Protein AF-A0A7J4B370-F1 (afdb_monomer)

pLDDT: mean 93.63, std 4.65, range [73.94, 97.69]

Nearest PDB structures (foldseek):
  5bp9-assembly1_A  TM=5.150E-01  e=6.832E-01  Bacteroides fragilis NCTC 9343
  3evz-assembly1_A  TM=5.181E-01  e=3.759E+00  Pyrococcus furiosus
  6z16-assembly1_e  TM=3.164E-01  e=3.759E+00  Anoxybacillus flavithermus WK1
  5l10-assembly1_B  TM=2.754E-01  e=7.242E+00  Burkholderia cenocepacia J2315

Foldseek 3Di:
DDLVVQLVVLVVLVDDSVVSNVLSVCLVVVDKDKDKDLGAGDPCSQVVSQVVSVVSQKHWDWADDPPRSMIMIIIDGD

Radius of gyration: 11.52 Å; Cα contacts (8 Å, |Δi|>4): 114; chains: 1; bounding box: 24×22×30 Å

Mean predicted aligned error: 2.99 Å

Secondary structure (DSSP, 8-state):
--HHHHHHHHHTTT--HHHHHHHHHHHHHT--EEEEE-S---TTHHHHHHHHHGGGTEEEEEEEEGGGTEEEEEEEE-

Structure (mmCIF, N/CA/C/O backbone):
data_AF-A0A7J4B370-F1
#
_entry.id   AF-A0A7J4B370-F1
#
loop_
_atom_site.group_PDB
_atom_site.id
_atom_site.type_symbol
_atom_site.label_atom_id
_atom_site.label_alt_id
_atom_site.label_comp_id
_atom_site.label_asym_id
_atom_site.label_entity_id
_atom_site.label_seq_id
_atom_site.pdbx_PDB_ins_code
_atom_site.Cartn_x
_atom_site.Cartn_y
_atom_site.Cartn_z
_atom_site.occupancy
_atom_site.B_iso_or_equiv
_atom_site.auth_seq_id
_atom_site.auth_comp_id
_atom_site.auth_asym_id
_atom_site.auth_atom_id
_atom_site.pdbx_PDB_model_num
ATOM 1 N N . MET A 1 1 ? -9.805 10.845 8.779 1.00 80.94 1 MET A N 1
ATOM 2 C CA . MET A 1 1 ? -9.625 11.046 7.332 1.00 80.94 1 MET A CA 1
ATOM 3 C C . MET A 1 1 ? -10.732 10.296 6.609 1.00 80.94 1 MET A C 1
ATOM 5 O O . MET A 1 1 ? -11.131 9.227 7.054 1.00 80.94 1 MET A O 1
ATOM 9 N N . SER A 1 2 ? -11.273 10.884 5.553 1.00 93.50 2 SER A N 1
ATOM 10 C CA . SER A 1 2 ? -12.163 10.247 4.584 1.00 93.50 2 SER A CA 1
ATOM 11 C C . SER A 1 2 ? -11.372 9.321 3.651 1.00 93.50 2 SER A C 1
ATOM 13 O O . SER A 1 2 ? -10.162 9.490 3.502 1.00 93.50 2 SER A O 1
ATOM 15 N N . LYS A 1 3 ? -12.044 8.373 2.976 1.00 94.00 3 LYS A N 1
ATOM 16 C CA . LYS A 1 3 ? -11.420 7.480 1.974 1.00 94.00 3 LYS A CA 1
ATOM 17 C C . LYS A 1 3 ? -10.576 8.257 0.952 1.00 94.00 3 LYS A C 1
ATOM 19 O O . LYS A 1 3 ? -9.437 7.895 0.687 1.00 94.00 3 LYS A O 1
ATOM 24 N N . GLN A 1 4 ? -11.100 9.371 0.446 1.00 95.50 4 GLN A N 1
ATOM 25 C CA . GLN A 1 4 ? -10.414 10.214 -0.540 1.00 95.50 4 GLN A CA 1
ATOM 26 C C . GLN A 1 4 ? -9.129 10.848 0.007 1.00 95.50 4 GLN A C 1
ATOM 28 O O . GLN A 1 4 ? -8.141 10.945 -0.714 1.00 95.50 4 GLN A O 1
ATOM 33 N N . GLU A 1 5 ? -9.112 11.243 1.282 1.00 95.69 5 GLU A N 1
ATOM 34 C CA . GLU A 1 5 ? -7.898 11.758 1.925 1.00 95.69 5 GLU A CA 1
ATOM 35 C C . GLU A 1 5 ? -6.849 10.656 2.112 1.00 95.69 5 GLU A C 1
ATOM 37 O O . GLU A 1 5 ? -5.665 10.919 1.920 1.00 95.69 5 GLU A O 1
ATOM 42 N N . HIS A 1 6 ? -7.267 9.427 2.444 1.00 95.31 6 HIS A N 1
ATOM 43 C CA . HIS A 1 6 ? -6.358 8.277 2.516 1.00 95.31 6 HIS A CA 1
ATOM 44 C C . HIS A 1 6 ? -5.723 7.986 1.156 1.00 95.31 6 HIS A C 1
ATOM 46 O O . HIS A 1 6 ? -4.502 7.922 1.065 1.00 95.31 6 HIS A O 1
ATOM 52 N N . ILE A 1 7 ? -6.541 7.870 0.105 1.00 96.69 7 ILE A N 1
ATOM 53 C CA . ILE A 1 7 ? -6.072 7.593 -1.260 1.00 96.69 7 ILE A CA 1
ATOM 54 C C . ILE A 1 7 ? -5.111 8.683 -1.727 1.00 96.69 7 ILE A C 1
ATOM 56 O O . ILE A 1 7 ? -4.026 8.375 -2.204 1.00 96.69 7 ILE A O 1
ATOM 60 N N . LYS A 1 8 ? -5.461 9.961 -1.536 1.00 96.69 8 LYS A N 1
ATOM 61 C CA . LYS A 1 8 ? -4.591 11.071 -1.935 1.00 96.69 8 LYS A CA 1
ATOM 62 C C . LYS A 1 8 ? -3.233 11.013 -1.230 1.00 96.69 8 LYS A C 1
ATOM 64 O O . LYS A 1 8 ? -2.206 11.166 -1.879 1.00 96.69 8 LYS A O 1
ATOM 69 N N . TYR A 1 9 ? -3.230 10.779 0.080 1.00 96.12 9 TYR A N 1
ATOM 70 C CA . TYR A 1 9 ? -1.995 10.714 0.859 1.00 96.12 9 TYR A CA 1
ATOM 71 C C . TYR A 1 9 ? -1.128 9.516 0.464 1.00 96.12 9 TYR A C 1
ATOM 73 O O . TYR A 1 9 ? 0.088 9.624 0.362 1.00 96.12 9 TYR A O 1
ATOM 81 N N . LEU A 1 10 ? -1.769 8.383 0.186 1.00 95.88 10 LEU A N 1
ATOM 82 C CA . LEU A 1 10 ? -1.126 7.199 -0.358 1.00 95.88 10 LEU A CA 1
ATOM 83 C C . LEU A 1 10 ? -0.481 7.505 -1.721 1.00 95.88 10 LEU A C 1
ATOM 85 O O . LEU A 1 10 ? 0.708 7.264 -1.882 1.00 95.88 10 LEU A O 1
ATOM 89 N N . MET A 1 11 ? -1.190 8.142 -2.657 1.00 96.38 11 MET A N 1
ATOM 90 C CA . MET A 1 11 ? -0.631 8.533 -3.962 1.00 96.38 11 MET A CA 1
ATOM 91 C C . MET A 1 11 ? 0.593 9.461 -3.852 1.00 96.38 11 MET A C 1
ATOM 93 O O . MET A 1 11 ? 1.530 9.339 -4.639 1.00 96.38 11 MET A O 1
ATOM 97 N N . GLU A 1 12 ? 0.645 10.348 -2.852 1.00 96.00 12 GLU A N 1
ATOM 98 C CA . GLU A 1 12 ? 1.822 11.194 -2.573 1.00 96.00 12 GLU A CA 1
ATOM 99 C C . GLU A 1 12 ? 3.079 10.370 -2.197 1.00 96.00 12 GLU A C 1
ATOM 101 O O . GLU A 1 12 ? 4.202 10.869 -2.292 1.00 96.00 12 GLU A O 1
ATOM 106 N N . MET A 1 13 ? 2.920 9.091 -1.833 1.00 95.31 13 MET A N 1
ATOM 107 C CA . MET A 1 13 ? 4.009 8.136 -1.569 1.00 95.31 13 MET A CA 1
ATOM 108 C C . MET A 1 13 ? 4.513 7.414 -2.829 1.00 95.31 13 MET A C 1
ATOM 110 O O . MET A 1 13 ? 5.429 6.593 -2.730 1.00 95.31 13 MET A O 1
ATOM 114 N N . GLY A 1 14 ? 3.949 7.721 -4.001 1.00 92.62 14 GLY A N 1
ATOM 115 C CA . GLY A 1 14 ? 4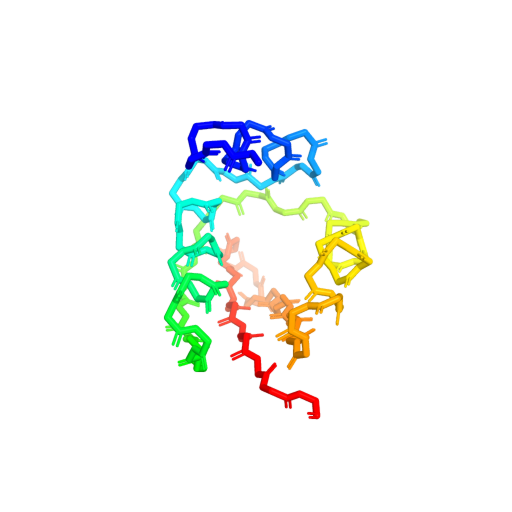.375 7.162 -5.284 1.00 92.62 14 GLY A CA 1
ATOM 116 C C . GLY A 1 14 ? 3.649 5.886 -5.704 1.00 92.62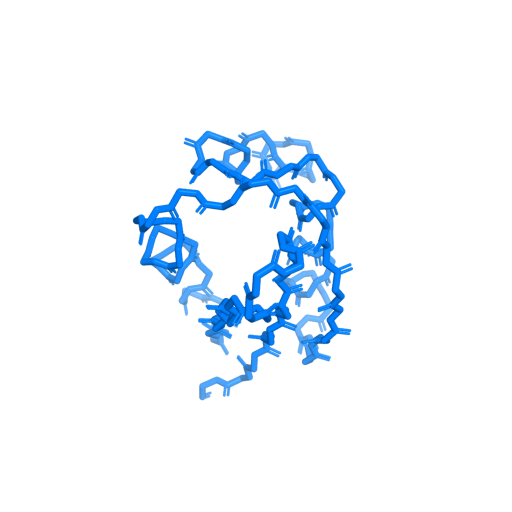 14 GLY A C 1
ATOM 117 O O . GLY A 1 14 ? 4.202 5.115 -6.476 1.00 92.62 14 GLY A O 1
ATOM 118 N N . ILE A 1 15 ? 2.436 5.651 -5.200 1.00 94.38 15 ILE A N 1
ATOM 119 C CA . ILE A 1 15 ? 1.574 4.542 -5.643 1.00 94.38 15 ILE A CA 1
ATOM 120 C C . ILE A 1 15 ? 0.479 5.043 -6.574 1.00 94.38 15 ILE A C 1
ATOM 122 O O . ILE A 1 15 ? 0.042 6.191 -6.460 1.00 94.38 15 ILE A O 1
ATOM 126 N N . SER A 1 16 ? 0.042 4.188 -7.498 1.00 96.00 16 SER A N 1
ATOM 127 C CA . SER A 1 16 ? -1.066 4.510 -8.394 1.00 96.00 16 SER A CA 1
ATOM 128 C C . SER A 1 16 ? -2.380 4.656 -7.625 1.00 96.00 16 SER A C 1
ATOM 130 O O . SER A 1 16 ? -2.502 4.267 -6.461 1.00 96.00 16 SER A O 1
ATOM 132 N N . ASP A 1 17 ? -3.377 5.245 -8.275 1.00 96.38 17 ASP A N 1
ATOM 133 C CA . ASP A 1 17 ? -4.721 5.396 -7.720 1.00 96.38 17 ASP A CA 1
ATOM 134 C C . ASP A 1 17 ? -5.360 4.039 -7.384 1.00 96.38 17 ASP A C 1
ATOM 136 O O . ASP A 1 17 ? -5.948 3.887 -6.314 1.00 96.38 17 ASP A O 1
ATOM 140 N N . VAL A 1 18 ? -5.187 3.044 -8.257 1.00 95.31 18 VAL A N 1
ATOM 141 C CA . VAL A 1 18 ? -5.695 1.676 -8.072 1.00 95.31 18 VAL A CA 1
ATOM 142 C C . VAL A 1 18 ? -5.000 0.971 -6.905 1.00 95.31 18 VAL A C 1
ATOM 144 O O . VAL A 1 18 ? -5.666 0.362 -6.061 1.00 95.31 18 VAL A O 1
ATOM 147 N N . ASP A 1 19 ? -3.671 1.073 -6.816 1.00 96.38 19 ASP A N 1
ATOM 148 C CA . ASP A 1 19 ? -2.914 0.483 -5.709 1.00 96.38 19 ASP A CA 1
ATOM 149 C C . ASP A 1 19 ? -3.263 1.177 -4.380 1.00 96.38 19 ASP A C 1
ATOM 151 O O . ASP A 1 19 ? -3.426 0.512 -3.355 1.00 96.38 19 ASP A O 1
ATOM 155 N N . ALA A 1 20 ? -3.476 2.497 -4.391 1.00 97.06 20 ALA A N 1
ATOM 156 C CA . ALA A 1 20 ? -3.915 3.259 -3.223 1.00 97.06 20 ALA A CA 1
ATOM 157 C C . ALA A 1 20 ? -5.320 2.892 -2.744 1.00 97.06 20 ALA A C 1
ATOM 159 O O . ALA A 1 20 ? -5.535 2.767 -1.535 1.00 97.06 20 ALA A O 1
ATOM 160 N N . ASP A 1 21 ? -6.262 2.696 -3.666 1.00 96.81 21 ASP A N 1
ATOM 161 C CA . ASP A 1 21 ? -7.607 2.226 -3.335 1.00 96.81 21 ASP A CA 1
ATOM 162 C C . ASP A 1 21 ? -7.552 0.838 -2.683 1.00 96.81 21 ASP A C 1
ATOM 164 O O . ASP A 1 21 ? -8.141 0.621 -1.623 1.00 96.81 21 ASP A O 1
ATOM 168 N N . THR A 1 22 ? -6.734 -0.060 -3.239 1.00 96.38 22 THR A N 1
ATOM 169 C CA . THR A 1 22 ? -6.553 -1.420 -2.712 1.00 96.38 22 THR A CA 1
ATOM 170 C C . THR A 1 22 ? -5.912 -1.410 -1.322 1.00 96.38 22 THR A C 1
ATOM 172 O O . THR A 1 22 ? -6.418 -2.055 -0.404 1.00 96.38 22 THR A O 1
ATOM 175 N N . VAL A 1 23 ? -4.837 -0.637 -1.115 1.00 95.75 23 VAL A N 1
ATOM 176 C CA . VAL A 1 23 ? -4.209 -0.471 0.210 1.00 95.75 23 VAL A CA 1
ATOM 177 C C . VAL A 1 23 ? -5.216 0.073 1.224 1.00 95.75 23 VAL A C 1
ATOM 179 O O . VAL A 1 23 ? -5.279 -0.421 2.353 1.00 95.75 23 VAL A O 1
ATOM 182 N N . TYR A 1 24 ? -6.021 1.067 0.839 1.00 95.94 24 TYR A N 1
ATOM 183 C CA . TYR A 1 24 ? -7.067 1.600 1.706 1.00 95.94 24 TYR A CA 1
ATOM 184 C C . TYR A 1 24 ? -8.100 0.535 2.082 1.00 95.94 24 TYR A C 1
ATOM 186 O O . TYR A 1 24 ? -8.461 0.429 3.256 1.00 95.94 24 TYR A O 1
ATOM 194 N N . ASP A 1 25 ? -8.552 -0.275 1.129 1.00 95.12 25 ASP A N 1
ATOM 195 C CA . ASP A 1 25 ? -9.526 -1.327 1.401 1.00 95.12 25 ASP A CA 1
ATOM 196 C C . ASP A 1 25 ? -8.963 -2.358 2.402 1.00 95.12 25 AS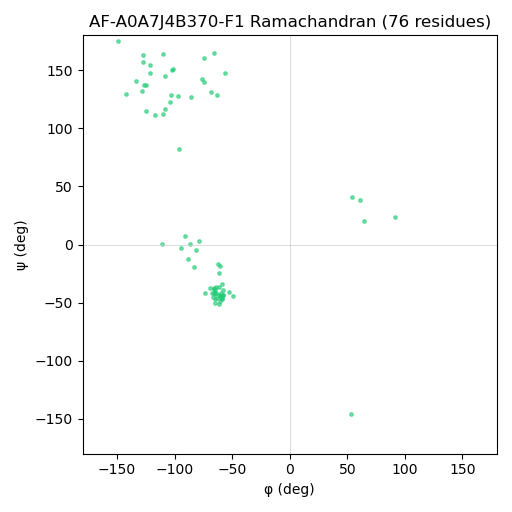P A C 1
ATOM 198 O O . ASP A 1 25 ? -9.678 -2.776 3.319 1.00 95.12 25 ASP A O 1
ATOM 202 N N . CYS A 1 26 ? -7.665 -2.679 2.344 1.00 94.12 26 CYS A N 1
ATOM 203 C CA . CYS A 1 26 ? -6.997 -3.527 3.344 1.00 94.12 26 CYS A CA 1
ATOM 204 C C . CYS A 1 26 ? -6.962 -2.876 4.737 1.00 94.12 26 CYS A C 1
ATOM 206 O O . CYS A 1 26 ? -7.184 -3.546 5.747 1.00 94.12 26 CYS A O 1
ATOM 208 N N . ILE A 1 27 ? -6.731 -1.560 4.810 1.00 93.88 27 ILE A N 1
ATOM 209 C CA . ILE A 1 27 ? -6.793 -0.792 6.064 1.00 93.88 27 ILE A CA 1
ATOM 210 C C . ILE A 1 27 ? -8.214 -0.814 6.646 1.00 93.88 27 ILE A C 1
ATOM 212 O O . ILE A 1 27 ? -8.392 -1.050 7.844 1.00 93.88 27 ILE A O 1
ATOM 216 N N . ALA A 1 28 ? -9.226 -0.575 5.808 1.00 93.69 28 ALA A N 1
ATOM 217 C CA . ALA A 1 28 ? -10.624 -0.471 6.215 1.00 93.69 28 ALA A CA 1
ATOM 218 C C . ALA A 1 28 ? -11.188 -1.812 6.707 1.00 93.69 28 ALA A C 1
ATOM 220 O O . ALA A 1 28 ? -11.890 -1.861 7.719 1.00 93.69 28 ALA A O 1
ATOM 221 N N . THR A 1 29 ? -10.849 -2.901 6.016 1.00 92.56 29 THR A N 1
ATOM 222 C CA . THR A 1 29 ? -11.277 -4.267 6.358 1.00 92.56 29 THR A CA 1
ATOM 223 C C . THR A 1 29 ? -10.403 -4.911 7.434 1.00 92.56 29 THR A C 1
ATOM 225 O O . THR A 1 29 ? -10.839 -5.844 8.108 1.00 92.56 29 THR A O 1
ATOM 228 N N . LYS A 1 30 ? -9.183 -4.394 7.647 1.00 85.94 30 LYS A N 1
ATOM 229 C CA . LYS A 1 30 ? -8.130 -5.031 8.453 1.00 85.94 30 LYS A CA 1
ATOM 230 C C . LYS A 1 30 ? -7.856 -6.458 7.979 1.00 85.94 30 LYS A C 1
ATOM 232 O O . LYS A 1 30 ? -7.690 -7.364 8.803 1.00 85.94 30 LYS A O 1
ATOM 237 N N . GLU A 1 31 ? -7.837 -6.673 6.670 1.00 87.25 31 GLU A N 1
ATOM 238 C CA . GLU A 1 31 ? -7.572 -7.972 6.054 1.00 87.25 31 GLU A CA 1
ATOM 239 C C . GLU A 1 31 ? -6.218 -8.016 5.343 1.00 87.25 31 GLU A C 1
ATOM 241 O O . GLU A 1 31 ? -5.546 -7.007 5.132 1.00 87.25 31 GLU A O 1
ATOM 246 N N . VAL A 1 32 ? -5.787 -9.245 5.059 1.00 90.75 32 VAL A N 1
ATOM 247 C CA . VAL A 1 32 ? -4.563 -9.542 4.317 1.00 90.75 32 VAL A CA 1
ATOM 248 C C . VAL A 1 32 ? -4.915 -9.514 2.838 1.00 90.75 32 VAL A C 1
ATOM 250 O O . VAL A 1 32 ? -5.827 -10.221 2.415 1.00 90.75 32 VAL A O 1
ATOM 253 N N . CYS A 1 33 ? -4.179 -8.734 2.058 1.00 92.69 33 CYS A N 1
ATOM 254 C CA . CYS A 1 33 ? -4.424 -8.574 0.632 1.00 92.69 33 CYS A CA 1
ATOM 255 C C . CYS A 1 33 ? -3.197 -8.988 -0.166 1.00 92.69 33 CYS A C 1
ATOM 257 O O . CYS A 1 33 ? -2.055 -8.805 0.265 1.00 92.69 33 CYS A O 1
ATOM 259 N N . THR A 1 34 ? -3.417 -9.525 -1.359 1.00 95.81 34 THR A N 1
ATOM 260 C CA . THR A 1 34 ? -2.344 -9.754 -2.322 1.00 95.81 34 THR A CA 1
ATOM 261 C C . THR A 1 34 ? -2.857 -9.457 -3.714 1.00 95.81 34 THR A C 1
ATOM 263 O O . THR A 1 34 ? -3.914 -9.952 -4.099 1.00 95.81 34 THR A O 1
ATOM 266 N N . TRP A 1 35 ? -2.120 -8.645 -4.460 1.00 95.94 35 TRP A N 1
ATOM 267 C CA . TRP A 1 35 ? -2.463 -8.304 -5.836 1.00 95.94 35 TRP A CA 1
ATOM 268 C C . TRP A 1 35 ? -1.203 -8.030 -6.656 1.00 95.94 35 TRP A C 1
ATOM 270 O O . TRP A 1 35 ? -0.084 -8.062 -6.142 1.00 95.94 35 TRP A O 1
ATOM 280 N N . THR A 1 36 ? -1.386 -7.805 -7.955 1.00 94.88 36 THR A N 1
ATOM 281 C CA . THR A 1 36 ? -0.302 -7.456 -8.874 1.00 94.88 36 THR A CA 1
ATOM 282 C C . THR A 1 36 ? -0.632 -6.185 -9.632 1.00 94.88 36 THR A C 1
ATOM 284 O O . THR A 1 36 ? -1.745 -6.083 -10.148 1.00 94.88 36 THR A O 1
ATOM 287 N N . SER A 1 37 ? 0.339 -5.290 -9.785 1.00 94.56 37 SER A N 1
ATOM 288 C CA . SER A 1 37 ? 0.223 -4.096 -10.627 1.00 94.56 37 SER A CA 1
ATOM 289 C C . SER A 1 37 ? 1.386 -3.993 -11.618 1.00 94.56 37 SER A C 1
ATOM 291 O O . SER A 1 37 ? 2.380 -4.720 -11.520 1.00 94.56 37 SER A O 1
ATOM 293 N N . VAL A 1 38 ? 1.208 -3.164 -12.646 1.00 93.88 38 VAL A N 1
ATOM 294 C CA . VAL A 1 38 ? 2.214 -2.855 -13.685 1.00 93.88 38 VAL A CA 1
ATOM 295 C C . VAL A 1 38 ? 2.719 -1.417 -13.579 1.00 93.88 38 VAL A C 1
ATOM 297 O O . VAL A 1 38 ? 3.522 -0.984 -14.402 1.00 93.88 38 VAL A O 1
ATOM 300 N N . ASP A 1 39 ? 2.214 -0.675 -12.598 1.00 92.56 39 ASP A N 1
ATOM 301 C CA . ASP A 1 39 ? 2.601 0.705 -12.372 1.00 92.56 39 ASP A CA 1
ATOM 302 C C . ASP A 1 39 ? 3.994 0.738 -11.750 1.00 92.56 39 ASP A C 1
ATOM 304 O O . ASP A 1 39 ? 4.339 -0.098 -10.912 1.00 92.56 39 ASP A O 1
ATOM 308 N N . GLU A 1 40 ? 4.816 1.687 -12.190 1.00 90.56 40 GLU A N 1
ATOM 309 C CA . GLU A 1 40 ? 6.156 1.856 -11.643 1.00 90.56 40 GLU A CA 1
ATOM 310 C C . GLU A 1 40 ? 6.071 2.229 -10.162 1.00 90.56 40 GLU A C 1
ATOM 312 O O . GLU A 1 40 ? 5.383 3.178 -9.785 1.00 90.56 40 GLU A O 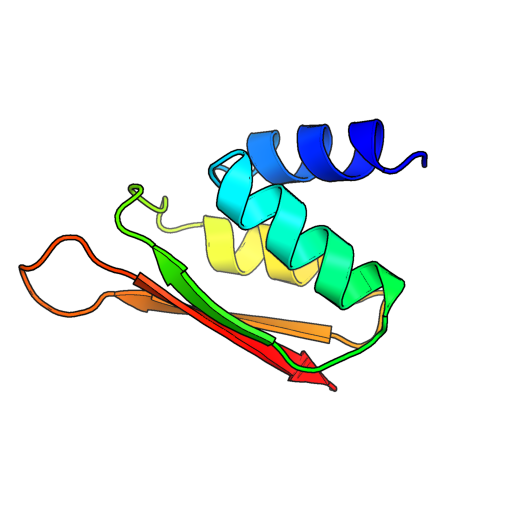1
ATOM 317 N N . VAL A 1 41 ? 6.810 1.493 -9.332 1.00 92.50 41 VAL A N 1
ATOM 318 C CA . VAL A 1 41 ? 6.887 1.749 -7.895 1.00 92.50 41 VAL A CA 1
ATOM 319 C C . VAL A 1 41 ? 8.264 2.323 -7.55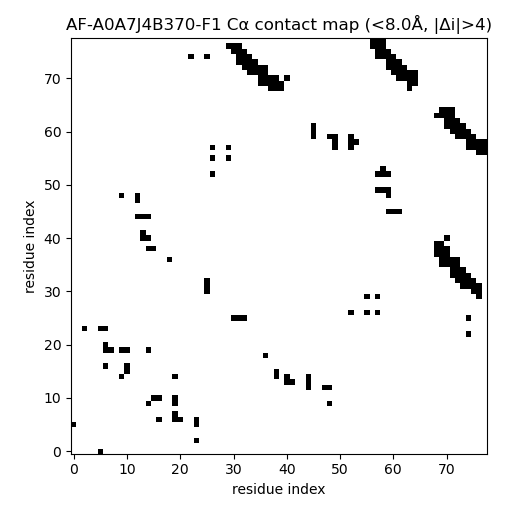1 1.00 92.50 41 VAL A C 1
ATOM 321 O O . VAL A 1 41 ? 9.270 1.618 -7.711 1.00 92.50 41 VAL A O 1
ATOM 324 N N . PRO A 1 42 ? 8.341 3.572 -7.053 1.00 93.81 42 PRO A N 1
ATOM 325 C CA . PRO A 1 42 ? 9.575 4.147 -6.534 1.00 93.81 42 PRO A CA 1
ATOM 326 C C . PRO A 1 42 ? 10.194 3.302 -5.414 1.00 93.81 42 PRO A C 1
ATOM 328 O O . PRO A 1 42 ? 9.507 2.690 -4.598 1.00 93.81 42 PRO A O 1
ATOM 331 N N . ALA A 1 43 ? 11.525 3.300 -5.330 1.00 90.38 43 ALA A N 1
ATOM 332 C CA . ALA A 1 43 ? 12.256 2.441 -4.394 1.00 90.38 43 ALA A CA 1
ATOM 333 C C . ALA A 1 43 ? 11.936 2.699 -2.906 1.00 90.38 43 ALA A C 1
ATOM 335 O O . ALA A 1 43 ? 12.111 1.805 -2.082 1.00 90.38 43 ALA A O 1
ATOM 336 N N . ASP A 1 44 ? 11.477 3.904 -2.550 1.00 95.81 44 ASP A N 1
ATOM 337 C CA . ASP A 1 44 ? 11.152 4.292 -1.172 1.00 95.81 44 ASP A CA 1
ATOM 338 C C . ASP A 1 44 ? 9.667 4.114 -0.809 1.00 95.81 44 ASP A C 1
ATOM 340 O O . ASP A 1 44 ? 9.276 4.307 0.346 1.00 95.81 44 ASP A O 1
ATOM 344 N N . THR A 1 45 ? 8.835 3.704 -1.768 1.00 95.75 45 THR A N 1
ATOM 345 C CA . THR A 1 45 ? 7.391 3.571 -1.585 1.00 95.75 45 THR A CA 1
ATOM 346 C C . THR A 1 45 ? 7.028 2.513 -0.549 1.00 95.75 45 THR A C 1
ATOM 348 O O . THR A 1 45 ? 6.177 2.772 0.299 1.00 95.75 45 THR A O 1
ATOM 351 N N . GLU A 1 46 ? 7.698 1.353 -0.541 1.00 96.81 46 GLU A N 1
ATOM 352 C CA . GLU A 1 46 ? 7.430 0.303 0.456 1.00 96.81 46 GLU A CA 1
ATOM 353 C C . GLU A 1 46 ? 7.624 0.830 1.884 1.00 96.81 46 GLU A C 1
ATOM 355 O O . GLU A 1 46 ? 6.795 0.581 2.760 1.00 96.81 46 GLU A O 1
ATOM 360 N N . GLN A 1 47 ? 8.699 1.587 2.122 1.00 97.38 47 GLN A N 1
ATOM 361 C CA . GLN A 1 47 ? 8.981 2.165 3.433 1.00 97.38 47 GLN A CA 1
ATOM 362 C C . GLN A 1 47 ? 7.906 3.186 3.823 1.00 97.38 47 GLN A C 1
ATOM 364 O O . GLN A 1 47 ? 7.341 3.079 4.912 1.00 97.38 47 GLN A O 1
ATOM 369 N N . LYS A 1 48 ? 7.588 4.138 2.935 1.00 97.69 48 LYS A N 1
ATOM 370 C CA . LYS A 1 48 ? 6.581 5.184 3.192 1.00 97.69 48 LYS A CA 1
ATOM 371 C C . LYS A 1 48 ? 5.207 4.595 3.501 1.00 97.69 48 LYS A C 1
ATOM 373 O O . LYS A 1 48 ? 4.569 4.984 4.479 1.00 97.69 48 LYS A O 1
ATOM 378 N N . VAL A 1 49 ? 4.768 3.620 2.700 1.00 96.75 49 VAL A N 1
ATOM 379 C CA . VAL A 1 49 ? 3.481 2.950 2.915 1.00 96.75 49 VAL A CA 1
ATOM 380 C C . VAL A 1 49 ? 3.507 2.184 4.237 1.00 96.75 49 VAL A C 1
ATOM 382 O O . VAL A 1 49 ? 2.561 2.302 5.010 1.00 96.75 49 VAL A O 1
ATOM 385 N N . ASN A 1 50 ? 4.592 1.473 4.564 1.00 96.88 50 ASN A N 1
ATOM 386 C CA . ASN A 1 50 ? 4.725 0.789 5.854 1.00 96.88 50 ASN A CA 1
ATOM 387 C C . ASN A 1 50 ? 4.649 1.739 7.054 1.00 96.88 50 ASN A C 1
ATOM 389 O O . ASN A 1 50 ? 3.948 1.440 8.019 1.00 96.88 50 ASN A O 1
ATOM 393 N N . GLU A 1 51 ? 5.331 2.884 7.006 1.00 96.81 51 GLU A N 1
ATOM 394 C CA . GLU A 1 51 ? 5.256 3.906 8.057 1.00 96.81 51 GLU A CA 1
ATOM 395 C C . GLU A 1 51 ? 3.816 4.393 8.265 1.00 96.81 51 GLU A C 1
ATOM 397 O O . GLU A 1 51 ? 3.372 4.557 9.404 1.00 96.81 51 GLU A O 1
ATOM 402 N N . TYR A 1 52 ? 3.067 4.541 7.172 1.00 95.88 52 TYR A N 1
ATOM 403 C CA . TYR A 1 52 ? 1.678 4.972 7.196 1.00 95.88 52 TYR A CA 1
ATOM 404 C C . TYR A 1 52 ? 0.694 3.910 7.698 1.00 95.88 52 TYR A C 1
ATOM 406 O O . TYR A 1 52 ? -0.219 4.237 8.460 1.00 95.88 52 TYR A O 1
ATOM 414 N N . ILE A 1 53 ? 0.850 2.646 7.286 1.00 95.00 53 ILE A N 1
ATOM 415 C CA . ILE A 1 53 ? -0.119 1.586 7.607 1.00 95.00 53 ILE A CA 1
ATOM 416 C C . ILE A 1 53 ? 0.159 0.877 8.942 1.00 95.00 53 ILE A C 1
ATOM 418 O O . ILE A 1 53 ? -0.716 0.191 9.474 1.00 95.00 53 ILE A O 1
ATOM 422 N N . ARG A 1 54 ? 1.341 1.084 9.536 1.00 95.06 54 ARG A N 1
ATOM 423 C CA . ARG A 1 54 ? 1.740 0.492 10.824 1.00 95.06 54 ARG A CA 1
ATOM 424 C C . ARG A 1 54 ? 0.744 0.723 11.974 1.00 95.06 54 ARG A C 1
ATOM 426 O O . ARG A 1 54 ? 0.494 -0.234 12.708 1.00 95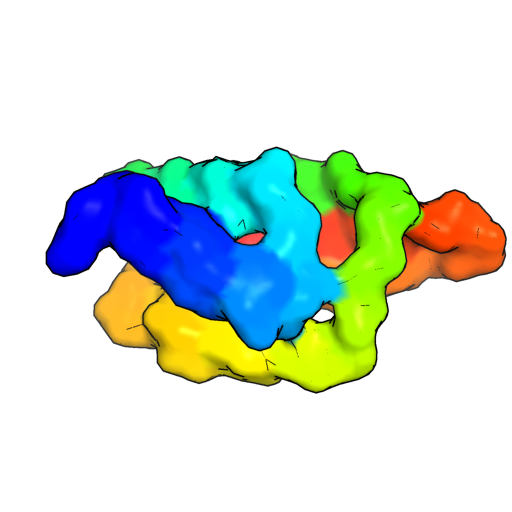.06 54 ARG A O 1
ATOM 433 N N . PRO A 1 55 ? 0.127 1.912 12.156 1.00 94.62 55 PRO A N 1
ATOM 434 C CA . PRO A 1 55 ? -0.885 2.128 13.196 1.00 94.62 55 PRO A CA 1
ATOM 435 C C . PRO A 1 55 ? -2.129 1.235 13.062 1.00 94.62 55 PRO A C 1
ATOM 437 O O . PRO A 1 55 ? -2.857 1.055 14.036 1.00 94.62 55 PRO A O 1
ATOM 440 N N . TYR A 1 56 ? -2.369 0.655 11.882 1.00 93.38 56 TYR A N 1
ATOM 441 C CA . TYR A 1 56 ? -3.469 -0.280 11.622 1.00 93.38 56 TYR A CA 1
ATOM 442 C C . TYR A 1 56 ? -3.076 -1.747 11.845 1.00 93.38 56 TYR A C 1
ATOM 444 O O . TYR A 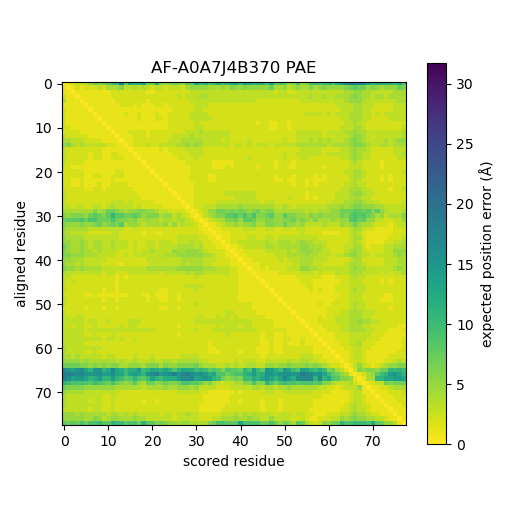1 56 ? -3.876 -2.639 11.566 1.00 93.38 56 TYR A O 1
ATOM 452 N N . ASN A 1 57 ? -1.876 -1.998 12.382 1.00 94.81 57 ASN A N 1
ATOM 453 C CA . ASN A 1 57 ? -1.317 -3.330 12.604 1.00 94.81 57 ASN A CA 1
ATOM 454 C C . ASN A 1 57 ? -1.152 -4.137 11.302 1.00 94.81 57 ASN A C 1
ATOM 456 O O . ASN A 1 57 ? -1.399 -5.345 11.259 1.00 94.81 57 ASN A O 1
ATOM 460 N N . LEU A 1 58 ? -0.758 -3.437 10.234 1.00 95.38 58 LEU A N 1
ATOM 461 C CA . LEU A 1 58 ? -0.494 -3.984 8.908 1.00 95.38 58 LEU A CA 1
ATOM 462 C C . LEU A 1 58 ? 0.946 -3.680 8.475 1.00 95.38 58 LEU A C 1
ATOM 464 O O . LEU A 1 58 ? 1.540 -2.695 8.911 1.00 95.38 58 LEU A O 1
ATOM 468 N N . GLN A 1 59 ? 1.473 -4.520 7.590 1.00 96.25 59 GLN A N 1
ATOM 469 C CA . GLN A 1 59 ? 2.745 -4.360 6.892 1.00 96.25 59 GLN A CA 1
ATOM 470 C C . GLN A 1 59 ? 2.537 -4.653 5.407 1.00 96.25 59 GLN A C 1
ATOM 472 O O . GLN A 1 59 ? 1.823 -5.595 5.068 1.00 96.25 59 GLN A O 1
ATOM 477 N N . VAL A 1 60 ? 3.181 -3.887 4.532 1.00 96.50 60 VAL A N 1
ATOM 478 C CA . VAL A 1 60 ? 3.210 -4.114 3.089 1.00 96.50 60 VAL A CA 1
ATOM 479 C C . VAL A 1 60 ? 4.590 -4.591 2.654 1.00 96.50 60 VAL A C 1
ATOM 481 O O . VAL A 1 60 ? 5.613 -4.165 3.192 1.00 96.50 60 VAL A O 1
ATOM 484 N N . ARG A 1 61 ? 4.612 -5.469 1.658 1.00 96.88 61 ARG A N 1
ATOM 485 C CA . ARG A 1 61 ? 5.800 -5.853 0.908 1.00 96.88 61 ARG A CA 1
ATOM 486 C C . ARG A 1 61 ? 5.511 -5.706 -0.579 1.00 96.88 61 ARG A C 1
ATOM 488 O O . ARG A 1 61 ? 4.486 -6.197 -1.049 1.00 96.88 61 ARG A O 1
ATOM 495 N N . IL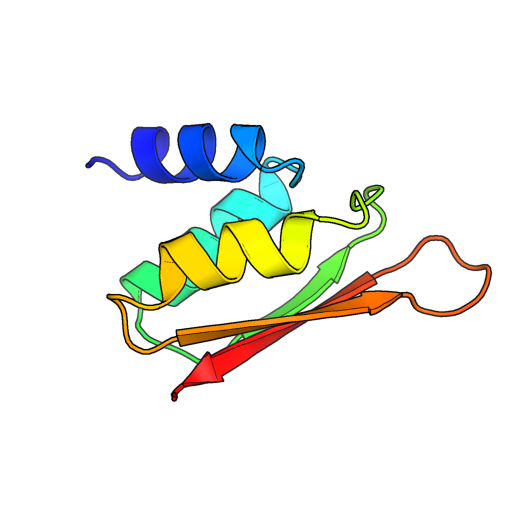E A 1 62 ? 6.413 -5.061 -1.300 1.00 95.75 62 ILE A N 1
ATOM 496 C CA . ILE A 1 62 ? 6.312 -4.796 -2.730 1.00 95.75 62 ILE A CA 1
ATOM 497 C C . ILE A 1 62 ? 7.471 -5.515 -3.418 1.00 95.75 62 ILE A C 1
ATOM 499 O O . ILE A 1 62 ? 8.641 -5.185 -3.241 1.00 95.75 62 ILE A O 1
ATOM 503 N N . ILE A 1 63 ? 7.153 -6.546 -4.195 1.00 95.00 63 ILE A N 1
ATOM 504 C CA . ILE A 1 63 ? 8.140 -7.433 -4.809 1.00 95.00 63 ILE A CA 1
ATOM 505 C C . ILE A 1 63 ? 8.149 -7.194 -6.324 1.00 95.00 63 ILE A C 1
ATOM 507 O O . ILE A 1 63 ? 7.176 -7.556 -6.990 1.00 95.00 63 ILE A O 1
ATOM 511 N N . PRO A 1 64 ? 9.227 -6.639 -6.905 1.00 92.44 64 PRO A N 1
ATOM 512 C CA . PRO A 1 64 ? 9.349 -6.526 -8.354 1.00 92.44 64 PRO A CA 1
ATOM 513 C C . PRO A 1 64 ? 9.505 -7.913 -8.998 1.00 92.44 64 PRO A C 1
ATOM 515 O O . PRO A 1 64 ? 10.341 -8.726 -8.595 1.00 92.44 64 PRO A O 1
ATOM 518 N N . VAL A 1 65 ? 8.715 -8.187 -10.035 1.00 89.06 65 VAL A N 1
ATOM 519 C CA . VAL A 1 65 ? 8.692 -9.460 -10.767 1.00 89.06 65 VAL A CA 1
ATOM 520 C C . VAL A 1 65 ? 9.567 -9.360 -12.016 1.00 89.06 65 VAL A C 1
ATOM 522 O O . VAL A 1 65 ? 9.095 -9.148 -13.139 1.00 89.06 65 VAL A O 1
ATOM 525 N N . GLY A 1 66 ? 10.873 -9.543 -11.819 1.00 80.88 66 GLY A N 1
ATOM 526 C CA . GLY A 1 66 ? 11.862 -9.623 -12.897 1.00 80.88 66 GLY A CA 1
ATOM 527 C C . GLY A 1 66 ? 11.827 -8.432 -13.866 1.00 80.88 66 GLY A C 1
ATOM 528 O O . GLY A 1 66 ? 11.530 -7.307 -13.486 1.00 80.88 66 GLY A O 1
ATOM 529 N N . ILE A 1 67 ? 12.111 -8.690 -15.147 1.00 73.94 67 ILE A N 1
ATOM 530 C CA . ILE A 1 67 ? 12.196 -7.665 -16.213 1.00 73.94 67 ILE A CA 1
ATOM 531 C C . ILE A 1 67 ? 10.797 -7.240 -16.719 1.00 73.94 67 ILE A C 1
ATOM 533 O O . ILE A 1 67 ? 10.673 -6.467 -17.659 1.00 73.94 67 ILE A O 1
ATOM 537 N N . SER A 1 68 ? 9.714 -7.769 -16.137 1.00 74.75 68 SER A N 1
ATOM 538 C CA . SER A 1 68 ? 8.360 -7.591 -16.681 1.00 74.75 68 SER A CA 1
ATOM 539 C C . SER A 1 68 ? 7.692 -6.263 -16.313 1.00 74.75 68 SER A C 1
ATOM 541 O O . SER A 1 68 ? 6.588 -6.007 -16.789 1.00 74.75 68 SER A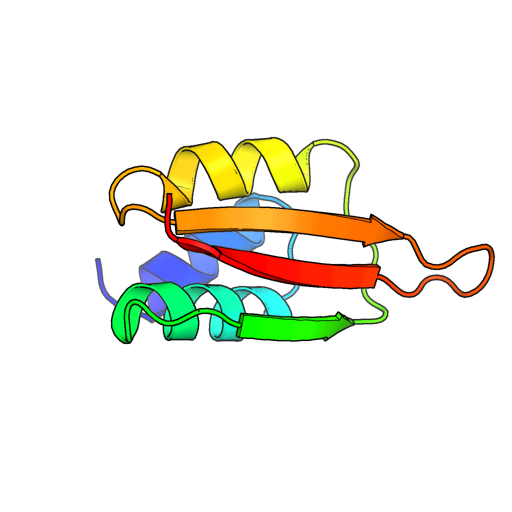 O 1
ATOM 543 N N . GLY A 1 69 ? 8.331 -5.444 -15.465 1.00 82.69 69 GLY A N 1
ATOM 544 C CA . GLY A 1 69 ? 7.745 -4.199 -14.955 1.00 82.69 69 GLY A CA 1
ATOM 545 C C . GLY A 1 69 ? 6.504 -4.425 -14.086 1.00 82.69 69 GLY A C 1
ATOM 546 O O . GLY A 1 69 ? 5.678 -3.535 -13.953 1.00 82.69 69 GLY A O 1
ATOM 547 N N . ARG A 1 70 ? 6.331 -5.637 -13.545 1.00 92.06 70 ARG A N 1
ATOM 548 C CA . ARG A 1 70 ? 5.227 -5.989 -12.646 1.00 92.06 70 ARG A CA 1
ATOM 549 C C . ARG A 1 70 ? 5.689 -5.991 -11.205 1.00 92.06 70 ARG A C 1
ATOM 551 O O . ARG A 1 70 ? 6.824 -6.372 -10.922 1.00 92.06 70 ARG A O 1
ATOM 558 N N . TYR A 1 71 ? 4.766 -5.700 -10.306 1.00 95.31 71 TYR A N 1
ATOM 559 C CA . TYR A 1 71 ? 4.973 -5.738 -8.868 1.00 95.31 71 TYR A CA 1
ATOM 560 C C . TYR A 1 71 ? 3.928 -6.646 -8.229 1.00 95.31 71 TYR A C 1
ATOM 562 O O . TYR A 1 71 ? 2.759 -6.621 -8.611 1.00 95.31 71 TYR A O 1
ATOM 570 N N . ILE A 1 72 ? 4.355 -7.472 -7.277 1.00 95.50 72 ILE A N 1
ATOM 571 C CA . ILE A 1 72 ? 3.462 -8.192 -6.368 1.00 95.50 72 ILE A CA 1
ATOM 572 C C . ILE A 1 72 ? 3.387 -7.386 -5.082 1.00 95.50 72 ILE A C 1
ATOM 574 O O . ILE A 1 72 ? 4.411 -7.086 -4.471 1.00 95.50 72 ILE A O 1
ATOM 578 N N . TRP A 1 73 ? 2.169 -7.096 -4.662 1.00 97.12 73 TRP A N 1
ATOM 579 C CA . TRP A 1 73 ? 1.869 -6.445 -3.403 1.00 97.12 73 TRP A CA 1
ATOM 580 C C . TRP A 1 73 ? 1.373 -7.482 -2.411 1.00 97.12 73 TRP A C 1
ATOM 582 O O . TRP A 1 73 ? 0.451 -8.232 -2.716 1.00 97.12 73 TRP A O 1
ATOM 592 N N . GLU A 1 74 ? 1.958 -7.516 -1.219 1.00 96.62 74 GLU A N 1
ATOM 593 C CA . GLU A 1 74 ? 1.492 -8.339 -0.106 1.00 96.62 74 GLU A CA 1
ATOM 594 C C . GLU A 1 74 ? 1.259 -7.453 1.119 1.00 96.62 74 GLU A C 1
ATOM 596 O O . GLU A 1 74 ? 2.211 -6.920 1.681 1.00 96.62 74 GLU A O 1
ATOM 601 N N . VAL A 1 75 ? 0.012 -7.329 1.572 1.00 96.69 75 VAL A N 1
ATOM 602 C CA . VAL A 1 75 ? -0.334 -6.668 2.839 1.00 96.69 75 VAL A CA 1
ATOM 603 C C . VAL A 1 75 ? -0.665 -7.737 3.870 1.00 96.69 75 VAL A C 1
ATOM 605 O O . VAL A 1 75 ? -1.557 -8.547 3.638 1.00 96.69 75 VAL A O 1
ATOM 608 N N . LYS A 1 76 ? 0.037 -7.757 5.005 1.00 94.88 76 LYS A N 1
ATOM 609 C CA . LYS A 1 76 ? -0.103 -8.758 6.077 1.00 94.88 76 LYS A CA 1
ATOM 610 C C . LYS A 1 76 ? -0.332 -8.092 7.430 1.00 94.88 76 LYS A C 1
ATOM 612 O O . LYS A 1 76 ? 0.036 -6.940 7.627 1.00 94.88 76 LYS A O 1
ATOM 617 N N . LYS A 1 77 ? -0.923 -8.833 8.370 1.00 93.12 77 LYS A N 1
ATOM 618 C CA . LYS A 1 77 ? -1.025 -8.415 9.777 1.00 93.12 77 LYS A CA 1
ATOM 619 C C . LYS A 1 77 ? 0.318 -8.595 10.481 1.00 93.12 77 LYS A C 1
ATOM 621 O O . LYS A 1 77 ? 1.002 -9.584 10.212 1.00 93.12 77 LYS A O 1
ATOM 626 N N . ILE A 1 78 ? 0.647 -7.656 11.366 1.00 87.56 78 ILE A N 1
ATOM 627 C CA . ILE A 1 78 ? 1.803 -7.728 12.277 1.00 87.56 78 ILE A CA 1
ATOM 628 C C . ILE A 1 78 ? 1.400 -8.430 13.576 1.00 87.56 78 ILE A C 1
ATOM 630 O O . ILE A 1 78 ? 0.243 -8.233 14.017 1.00 87.56 78 ILE A O 1
#

Solvent-accessible surface area (backbone atoms only — not comparable to full-atom values): 4410 Å² total; per-residue (Å²): 130,54,73,69,56,50,31,54,57,41,32,76,46,44,42,51,70,67,58,17,50,51,54,46,50,29,64,75,69,67,51,70,45,73,52,74,48,66,68,79,69,52,90,60,27,52,58,52,51,28,69,67,39,40,89,71,45,34,41,58,46,73,44,75,47,75,95,72,55,30,32,38,41,39,36,38,74,111

Sequence (78 aa):
MSKQEHIKYLMEMGISDVDADTVYDCIATKEVCTWTSVDEVPADTEQKVNEYIRPYNLQVRIIPVGISGRYIWEVKKI